Protein AF-A0A6J4PMP5-F1 (afdb_monomer_lite)

Radius of gyration: 13.08 Å; chains: 1; bounding box: 34×17×40 Å

Foldseek 3Di:
DDDDDDQFFKWKWFQAPVGIDTDDTDSYPVVNVVVQVVVVVVCVVPPPRTPGIDMDGGDDD

Organism: NCBI:txid349277

pLDDT: mean 81.56, std 15.54, range [42.38, 95.75]

Structure (mmCIF, N/CA/C/O backbone):
data_AF-A0A6J4PMP5-F1
#
_entry.id   AF-A0A6J4PMP5-F1
#
loop_
_atom_site.group_PDB
_atom_site.id
_atom_site.type_symbol
_atom_site.label_atom_id
_atom_site.label_alt_id
_atom_site.label_comp_id
_atom_site.label_asym_id
_atom_site.label_entity_id
_atom_site.label_seq_id
_atom_site.pdbx_PDB_ins_code
_atom_site.Cartn_x
_atom_site.Cartn_y
_atom_site.Cartn_z
_atom_site.occupancy
_atom_site.B_iso_or_equiv
_atom_site.auth_seq_id
_atom_site.auth_comp_id
_atom_site.auth_asym_id
_atom_site.auth_atom_id
_atom_site.pdbx_PDB_model_num
ATOM 1 N N . MET A 1 1 ? -15.471 9.849 24.417 1.00 42.53 1 MET A N 1
ATOM 2 C CA . MET A 1 1 ? -14.786 8.836 23.590 1.00 42.53 1 MET A CA 1
ATOM 3 C C . MET A 1 1 ? -15.326 8.976 22.183 1.00 42.53 1 MET A C 1
ATOM 5 O O . MET A 1 1 ? -16.408 8.485 21.899 1.00 42.53 1 MET A O 1
ATOM 9 N N . SER A 1 2 ? -14.645 9.772 21.365 1.00 42.38 2 SER A N 1
ATOM 10 C CA . SER A 1 2 ? -15.062 10.088 20.000 1.00 42.38 2 SER A CA 1
ATOM 11 C C . SER A 1 2 ? -14.475 9.044 19.059 1.00 42.38 2 SER A C 1
ATOM 13 O O . SER A 1 2 ? -13.287 9.098 18.768 1.00 42.38 2 SER A O 1
ATOM 15 N N . GLY A 1 3 ? -15.277 8.087 18.610 1.00 51.25 3 GLY A N 1
ATOM 16 C CA . GLY A 1 3 ? -14.985 7.357 17.380 1.00 51.25 3 GLY A CA 1
ATOM 17 C C . GLY A 1 3 ? -15.959 7.858 16.324 1.00 51.25 3 GLY A C 1
ATOM 18 O O . GLY A 1 3 ? -17.132 7.503 16.421 1.00 51.25 3 GLY A O 1
ATOM 19 N N . PRO A 1 4 ? -15.565 8.731 15.383 1.00 48.22 4 PRO A N 1
ATOM 20 C CA . PRO A 1 4 ? -16.489 9.153 14.355 1.00 48.22 4 PRO A CA 1
ATOM 21 C C . PRO A 1 4 ? -16.329 8.268 13.115 1.00 48.22 4 PRO A C 1
ATOM 23 O O . PRO A 1 4 ? -15.293 8.282 12.465 1.00 48.22 4 PRO A O 1
ATOM 26 N N . MET A 1 5 ? -17.415 7.560 12.802 1.00 43.75 5 MET A N 1
ATOM 27 C CA . MET A 1 5 ? -17.986 7.471 11.455 1.00 43.75 5 MET A CA 1
ATOM 28 C C . MET A 1 5 ? -17.113 6.835 10.350 1.00 43.75 5 MET A C 1
ATOM 30 O O . MET A 1 5 ? -16.396 7.528 9.637 1.00 43.75 5 MET A O 1
ATOM 34 N N . GLY A 1 6 ? -17.283 5.525 10.139 1.00 46.09 6 GLY A N 1
ATOM 35 C CA . GLY A 1 6 ? -16.911 4.837 8.897 1.00 46.09 6 GLY A CA 1
ATOM 36 C C . GLY A 1 6 ? -15.875 3.738 9.099 1.00 46.09 6 GLY A C 1
ATOM 37 O O . GLY A 1 6 ? -14.678 3.999 9.112 1.00 46.09 6 GLY A O 1
ATOM 38 N N . GLU A 1 7 ? -16.323 2.491 9.210 1.00 56.06 7 GLU A N 1
ATOM 39 C CA . GLU A 1 7 ? -15.490 1.280 9.185 1.00 56.06 7 GLU A CA 1
ATOM 40 C C . GLU A 1 7 ? -14.896 1.031 7.787 1.00 56.06 7 GLU A C 1
ATOM 42 O O . GLU A 1 7 ? -15.030 -0.044 7.208 1.00 56.06 7 GLU A O 1
ATOM 47 N N . ARG A 1 8 ? -14.259 2.035 7.191 1.00 70.62 8 ARG A N 1
ATOM 48 C CA . ARG A 1 8 ? -13.570 1.881 5.920 1.00 70.62 8 ARG A CA 1
ATOM 49 C C . ARG A 1 8 ? -12.094 1.85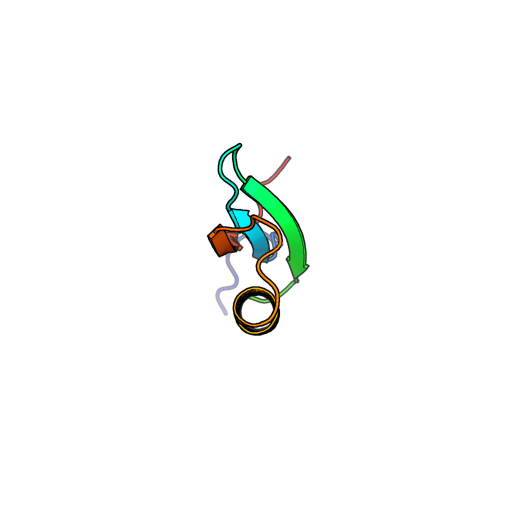7 6.232 1.00 70.62 8 ARG A C 1
ATOM 51 O O . ARG A 1 8 ? -11.495 2.878 6.549 1.00 70.62 8 ARG A O 1
ATOM 58 N N . GLY A 1 9 ? -11.552 0.642 6.254 1.00 86.56 9 GLY A N 1
ATOM 59 C CA . GLY A 1 9 ? -10.133 0.403 6.468 1.00 86.56 9 GLY A CA 1
ATOM 60 C C . GLY A 1 9 ? -9.256 1.114 5.431 1.00 86.56 9 GLY A C 1
ATOM 61 O O . GLY A 1 9 ? -9.680 1.971 4.661 1.00 86.56 9 GLY A O 1
ATOM 62 N N . PHE A 1 10 ? -7.997 0.734 5.386 1.00 93.06 10 PHE A N 1
ATOM 63 C CA . PHE A 1 10 ? -6.988 1.307 4.515 1.00 93.06 10 PHE A CA 1
ATOM 64 C C . PHE A 1 10 ? -6.696 0.340 3.384 1.00 93.06 10 PHE A C 1
ATOM 66 O O . PHE A 1 10 ? -6.592 -0.865 3.597 1.00 93.06 10 PHE A O 1
ATOM 73 N N . GLU A 1 11 ? -6.541 0.850 2.175 1.00 94.44 11 GLU A N 1
ATOM 74 C CA . GLU A 1 11 ? -6.135 0.050 1.034 1.00 94.44 11 GLU A CA 1
ATOM 75 C C . GLU A 1 11 ? -4.734 0.423 0.576 1.00 94.44 11 GLU A C 1
ATOM 77 O O . GLU A 1 11 ? -4.343 1.591 0.558 1.00 94.44 11 GLU A O 1
ATOM 82 N N . VAL A 1 12 ? -3.974 -0.606 0.222 1.00 94.31 12 VAL A N 1
ATOM 83 C CA . VAL A 1 12 ? -2.677 -0.481 -0.425 1.00 94.31 12 VAL A CA 1
ATOM 84 C C . VAL A 1 12 ? -2.914 -0.627 -1.914 1.00 94.31 12 VAL A C 1
ATOM 86 O O . VAL A 1 12 ? -3.496 -1.624 -2.353 1.00 94.31 12 VAL A O 1
ATOM 89 N N . PHE A 1 13 ? -2.446 0.333 -2.700 1.00 93.12 13 PHE A N 1
ATOM 90 C CA . PHE A 1 13 ? -2.495 0.256 -4.152 1.00 93.12 13 PHE A CA 1
ATOM 91 C C . PHE A 1 13 ? -1.106 0.373 -4.767 1.00 93.12 13 PHE A C 1
ATOM 93 O O . PHE A 1 13 ? -0.241 1.098 -4.279 1.00 93.12 13 PHE A O 1
ATOM 100 N N . ALA A 1 14 ? -0.911 -0.343 -5.867 1.00 91.44 14 ALA A N 1
ATOM 101 C CA . ALA A 1 14 ? 0.234 -0.195 -6.740 1.00 91.44 14 ALA A CA 1
ATOM 102 C C . ALA A 1 14 ? -0.079 0.864 -7.804 1.00 91.44 14 ALA A C 1
ATOM 104 O O . ALA A 1 14 ? -1.042 0.734 -8.565 1.00 91.44 14 ALA A O 1
ATOM 105 N N . ALA A 1 15 ? 0.741 1.907 -7.868 1.00 87.75 15 ALA A N 1
ATOM 106 C CA . ALA A 1 15 ? 0.767 2.846 -8.973 1.00 87.75 15 ALA A CA 1
ATOM 107 C C . ALA A 1 15 ? 1.530 2.219 -10.146 1.00 87.75 15 ALA A C 1
ATOM 109 O O . ALA A 1 15 ? 2.685 1.801 -10.024 1.00 87.75 15 ALA A O 1
ATOM 110 N N . THR A 1 16 ? 0.874 2.161 -11.296 1.00 85.31 16 THR A N 1
ATOM 111 C CA . THR A 1 16 ? 1.440 1.695 -12.564 1.00 85.31 16 THR A CA 1
ATOM 112 C C . THR A 1 16 ? 1.387 2.825 -13.585 1.00 85.31 16 THR A C 1
ATOM 114 O O . THR A 1 16 ? 0.675 3.813 -13.401 1.00 85.31 16 THR A O 1
ATOM 117 N N . LEU A 1 17 ? 2.069 2.652 -14.718 1.00 81.06 17 LEU A N 1
ATOM 118 C CA . LEU A 1 17 ? 1.936 3.562 -15.864 1.00 81.06 17 LEU A CA 1
ATOM 119 C C . LEU A 1 17 ? 0.508 3.619 -16.440 1.00 81.06 17 LEU A C 1
ATOM 121 O O . LEU A 1 17 ? 0.194 4.538 -17.190 1.00 81.06 17 LEU A O 1
ATOM 125 N N . PHE A 1 18 ? -0.355 2.662 -16.091 1.00 83.19 18 PHE A N 1
ATOM 126 C CA . PHE A 1 18 ? -1.708 2.517 -16.630 1.00 83.19 18 PHE A CA 1
ATOM 127 C C . PHE A 1 18 ? -2.806 2.805 -15.593 1.00 83.19 18 PHE A C 1
ATOM 129 O O . PHE A 1 18 ? -3.980 2.570 -15.866 1.00 83.19 18 PHE A O 1
ATOM 136 N N . GLY A 1 19 ? -2.443 3.319 -14.411 1.00 85.62 19 GLY A N 1
ATOM 137 C CA . GLY A 1 19 ? -3.379 3.647 -13.334 1.00 85.62 19 GLY A CA 1
ATOM 138 C C . GLY A 1 19 ? -3.016 3.004 -11.996 1.00 85.62 19 GLY A C 1
ATOM 139 O O . GLY A 1 19 ? -1.883 2.565 -11.788 1.00 85.62 19 GLY A O 1
ATOM 140 N N . LYS A 1 20 ? -3.986 2.958 -11.076 1.00 89.00 20 LYS A N 1
ATOM 141 C CA . LYS A 1 20 ? -3.835 2.366 -9.739 1.00 89.00 20 LYS A CA 1
ATOM 142 C C . LYS A 1 20 ? -4.510 0.998 -9.657 1.00 89.00 20 LYS A C 1
ATOM 144 O O . LYS A 1 20 ? -5.624 0.832 -10.145 1.00 89.00 20 LYS A O 1
ATOM 149 N N . ILE A 1 21 ? -3.848 0.038 -9.017 1.00 90.38 21 ILE A N 1
ATOM 150 C CA . ILE A 1 21 ? -4.388 -1.301 -8.748 1.00 90.38 21 ILE A CA 1
ATOM 151 C C . ILE A 1 21 ? -4.402 -1.507 -7.240 1.00 90.38 21 ILE A C 1
ATOM 153 O O . ILE A 1 21 ? -3.347 -1.452 -6.618 1.00 90.38 21 ILE A O 1
ATOM 157 N N . VAL A 1 22 ? -5.567 -1.767 -6.648 1.00 92.44 22 VAL A N 1
ATOM 158 C CA . VAL A 1 22 ? -5.651 -2.143 -5.230 1.00 92.44 22 VAL A CA 1
ATOM 159 C C . VAL A 1 22 ? -5.076 -3.547 -5.061 1.00 92.44 22 VAL A C 1
ATOM 161 O O . VAL A 1 22 ? -5.538 -4.490 -5.699 1.00 92.44 22 VAL A O 1
ATOM 164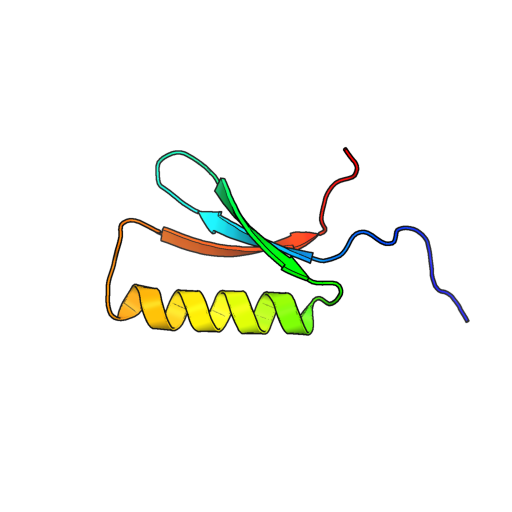 N N . VAL A 1 23 ? -4.055 -3.684 -4.217 1.00 90.75 23 VAL A N 1
ATOM 165 C CA . VAL A 1 23 ? -3.339 -4.951 -3.990 1.00 90.75 23 VAL A CA 1
ATOM 166 C C . VAL A 1 23 ? -3.647 -5.571 -2.631 1.00 90.75 23 VAL A C 1
ATOM 168 O O . VAL A 1 23 ? -3.485 -6.778 -2.465 1.00 90.75 23 VAL A O 1
ATOM 171 N N . ALA A 1 24 ? -4.093 -4.773 -1.658 1.00 91.38 24 ALA A N 1
ATOM 172 C CA . ALA A 1 24 ? -4.503 -5.254 -0.343 1.00 91.38 24 ALA A CA 1
ATOM 173 C C . ALA A 1 24 ? -5.420 -4.246 0.364 1.00 91.38 24 ALA A C 1
ATOM 175 O O . ALA A 1 24 ? -5.375 -3.051 0.079 1.00 91.38 24 ALA A O 1
ATOM 176 N N . ARG A 1 25 ? -6.216 -4.728 1.323 1.00 93.00 25 ARG A N 1
ATOM 177 C CA . ARG A 1 25 ? -7.025 -3.916 2.243 1.00 93.00 25 ARG A CA 1
ATOM 178 C C . ARG A 1 25 ? -6.763 -4.364 3.679 1.00 93.00 25 ARG A C 1
ATOM 180 O O . ARG A 1 25 ? -6.638 -5.560 3.930 1.00 93.00 25 ARG A O 1
ATOM 187 N N . TYR A 1 26 ? -6.700 -3.414 4.602 1.00 91.81 26 TYR A N 1
ATOM 188 C CA . TYR A 1 26 ? -6.378 -3.619 6.009 1.00 91.81 26 TYR A CA 1
ATOM 189 C C . TYR A 1 26 ? -7.305 -2.808 6.912 1.00 91.81 26 TYR A C 1
ATOM 191 O O . TYR A 1 26 ? -7.681 -1.697 6.559 1.00 91.81 26 TYR A O 1
ATOM 199 N N . PRO A 1 27 ? -7.657 -3.306 8.104 1.00 90.25 27 PRO A N 1
ATOM 200 C CA . PRO A 1 27 ? -8.471 -2.554 9.055 1.00 90.25 27 PRO A CA 1
ATOM 201 C C . PRO A 1 27 ? -7.745 -1.341 9.658 1.00 90.25 27 PRO A C 1
ATOM 203 O O . PRO A 1 27 ? -8.407 -0.410 10.107 1.00 90.25 27 PRO A O 1
ATOM 206 N N . THR A 1 28 ? -6.406 -1.327 9.685 1.00 91.69 28 THR A N 1
ATOM 207 C CA . THR A 1 28 ? -5.619 -0.246 10.301 1.00 91.69 28 THR A CA 1
ATOM 208 C C . THR A 1 28 ? -4.585 0.342 9.346 1.00 91.69 28 THR A C 1
ATOM 210 O O . THR A 1 28 ? -4.075 -0.342 8.456 1.00 91.69 28 THR A O 1
ATOM 213 N N . LEU A 1 29 ? -4.262 1.622 9.562 1.00 91.50 29 LEU A N 1
ATOM 214 C CA . LEU A 1 29 ? -3.261 2.343 8.779 1.00 91.50 29 LEU A CA 1
ATOM 215 C C . LEU A 1 29 ? -1.886 1.693 8.927 1.00 91.50 29 LEU A C 1
ATOM 217 O O . LEU A 1 29 ? -1.232 1.428 7.929 1.00 91.50 29 LEU A O 1
ATOM 221 N N . GLU A 1 30 ? -1.503 1.354 10.159 1.00 94.12 30 GLU A N 1
ATOM 222 C CA . GLU A 1 30 ? -0.212 0.731 10.471 1.00 94.12 30 GLU A CA 1
ATOM 223 C C . GLU A 1 30 ? 0.017 -0.561 9.668 1.00 94.12 30 GLU A C 1
ATOM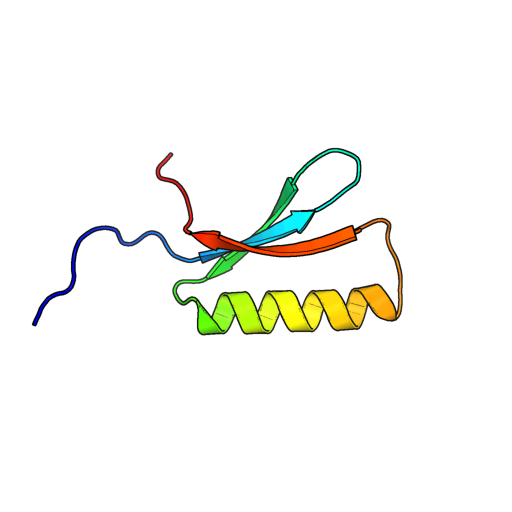 225 O O . GLU A 1 30 ? 1.094 -0.769 9.112 1.00 94.12 30 GLU A O 1
ATOM 230 N N . GLN A 1 31 ? -1.010 -1.411 9.542 1.00 94.44 31 GLN A N 1
ATOM 231 C CA . GLN A 1 31 ? -0.916 -2.640 8.750 1.00 94.44 31 GLN A CA 1
ATOM 232 C C . GLN A 1 31 ? -0.760 -2.348 7.252 1.00 94.44 31 GLN A C 1
ATOM 234 O O . GLN A 1 31 ? 0.035 -3.004 6.574 1.00 94.44 31 GLN A O 1
ATOM 239 N N . ALA A 1 32 ? -1.490 -1.356 6.737 1.00 94.75 32 ALA A N 1
ATOM 240 C CA . ALA A 1 32 ? -1.388 -0.945 5.342 1.00 94.75 32 ALA A CA 1
ATOM 241 C C . ALA A 1 32 ? -0.026 -0.313 5.021 1.00 94.75 32 ALA A C 1
ATOM 243 O O . ALA A 1 32 ? 0.575 -0.651 4.002 1.00 94.75 32 ALA A O 1
ATOM 244 N N . GLU A 1 33 ? 0.494 0.550 5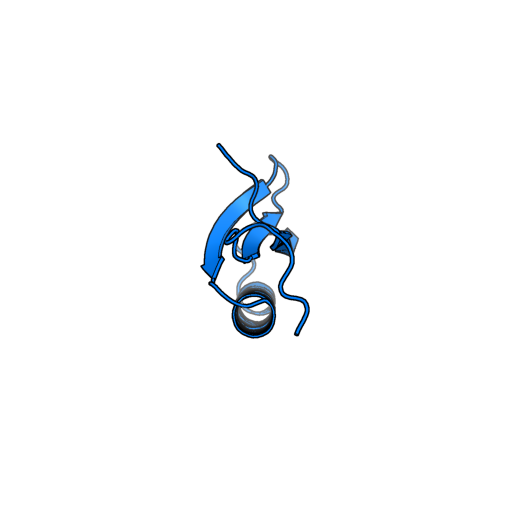.894 1.00 95.25 33 GLU A N 1
ATOM 245 C CA . GLU A 1 33 ? 1.809 1.183 5.745 1.00 95.25 33 GLU A CA 1
ATOM 246 C C . GLU A 1 33 ? 2.934 0.156 5.804 1.00 95.25 33 GLU A C 1
ATOM 248 O O . GLU A 1 33 ? 3.824 0.166 4.950 1.00 95.25 33 GLU A O 1
ATOM 253 N N . TRP A 1 34 ? 2.864 -0.776 6.759 1.00 95.75 34 TRP A N 1
ATOM 254 C CA . TRP A 1 34 ? 3.823 -1.871 6.848 1.00 95.75 34 TRP A CA 1
ATOM 255 C C . TRP A 1 34 ? 3.852 -2.676 5.547 1.00 95.75 34 TRP A C 1
ATOM 257 O O . TRP A 1 34 ? 4.925 -2.937 5.001 1.00 95.75 34 TRP A O 1
ATOM 267 N N . ARG A 1 35 ? 2.677 -3.000 4.992 1.00 94.75 35 ARG A N 1
ATOM 268 C CA . ARG A 1 35 ? 2.602 -3.744 3.734 1.00 94.75 35 ARG A CA 1
ATOM 269 C C . ARG A 1 35 ? 3.098 -2.940 2.534 1.00 94.75 35 ARG A C 1
ATOM 271 O O . ARG A 1 35 ? 3.801 -3.496 1.696 1.00 94.75 35 ARG A O 1
ATOM 278 N N . ALA A 1 36 ? 2.736 -1.663 2.423 1.00 93.62 36 ALA A N 1
ATOM 279 C 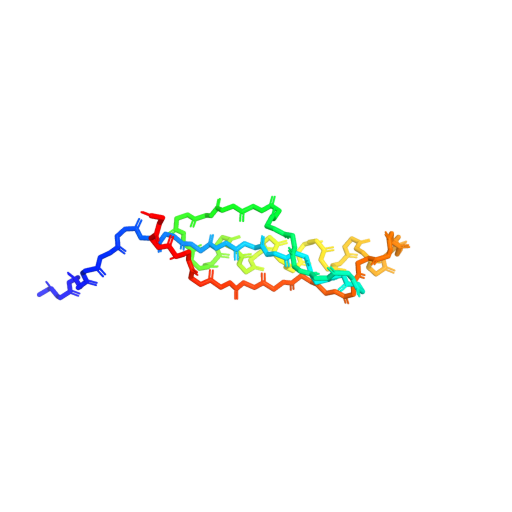CA . ALA A 1 36 ? 3.187 -0.807 1.326 1.00 93.62 36 ALA A CA 1
ATOM 280 C C . ALA A 1 36 ? 4.718 -0.682 1.308 1.00 93.62 36 ALA A C 1
ATOM 282 O O . ALA A 1 36 ? 5.336 -0.721 0.241 1.00 93.62 36 ALA A O 1
ATOM 283 N N . ARG A 1 37 ? 5.333 -0.601 2.493 1.00 93.19 37 ARG A N 1
ATOM 284 C CA . ARG A 1 37 ? 6.785 -0.602 2.652 1.00 93.19 37 ARG A CA 1
ATOM 285 C C . ARG A 1 37 ? 7.407 -1.929 2.217 1.00 93.19 37 ARG A C 1
ATOM 287 O O . ARG A 1 37 ? 8.300 -1.913 1.380 1.00 93.19 37 ARG A O 1
ATOM 294 N N . ASP A 1 38 ? 6.909 -3.050 2.731 1.00 92.94 38 ASP A N 1
ATOM 295 C CA . ASP A 1 38 ? 7.393 -4.395 2.387 1.00 92.94 38 ASP A CA 1
ATOM 296 C C . ASP A 1 38 ? 7.355 -4.648 0.866 1.00 92.94 38 ASP A C 1
ATOM 298 O O . ASP A 1 38 ? 8.345 -5.067 0.265 1.00 92.94 38 ASP A O 1
ATOM 302 N N . LEU A 1 39 ? 6.251 -4.271 0.210 1.00 89.75 39 LEU A N 1
ATOM 303 C CA . LEU A 1 39 ? 6.101 -4.361 -1.247 1.00 89.75 39 LEU A CA 1
ATOM 304 C C . LEU A 1 39 ? 7.049 -3.425 -2.013 1.00 89.75 39 LEU A C 1
ATOM 306 O O . LEU A 1 39 ? 7.514 -3.773 -3.100 1.00 89.75 39 LEU A O 1
ATOM 310 N N . SER A 1 40 ? 7.347 -2.247 -1.463 1.00 88.31 40 SER A N 1
ATOM 311 C CA . SER A 1 40 ? 8.311 -1.317 -2.062 1.00 88.31 40 SER A CA 1
ATOM 312 C C . SER A 1 40 ? 9.739 -1.864 -1.980 1.00 88.31 40 SER A C 1
ATOM 314 O O . SER A 1 40 ? 10.443 -1.863 -2.987 1.00 88.31 40 SER A O 1
ATOM 316 N N . GLU A 1 41 ? 10.137 -2.416 -0.829 1.00 89.75 41 GLU A N 1
ATOM 317 C CA . GLU A 1 41 ? 11.446 -3.062 -0.646 1.00 89.75 41 GLU A CA 1
ATOM 318 C C . GLU A 1 41 ? 11.612 -4.285 -1.571 1.00 89.75 41 GLU A C 1
ATOM 320 O O . GLU A 1 41 ? 12.696 -4.528 -2.109 1.00 89.75 41 GLU A O 1
ATOM 325 N N . GLU A 1 42 ? 10.540 -5.050 -1.805 1.00 86.00 42 GLU A N 1
ATOM 326 C CA . GLU A 1 42 ? 10.541 -6.150 -2.777 1.00 86.00 42 GLU A CA 1
ATOM 327 C C . GLU A 1 42 ? 10.691 -5.644 -4.223 1.00 86.00 42 GLU A C 1
ATOM 329 O O . GLU A 1 42 ? 11.477 -6.197 -4.999 1.00 86.00 42 GLU A O 1
ATOM 334 N N . ALA A 1 43 ? 9.985 -4.572 -4.592 1.00 82.50 43 ALA A N 1
ATOM 335 C CA . ALA A 1 43 ? 10.026 -4.020 -5.944 1.00 82.50 43 ALA A CA 1
ATOM 336 C C . ALA A 1 43 ? 11.368 -3.370 -6.301 1.00 82.50 43 ALA A C 1
ATOM 338 O O . ALA A 1 43 ? 11.793 -3.475 -7.453 1.00 82.50 43 ALA A O 1
ATOM 339 N N . GLU A 1 44 ? 12.072 -2.774 -5.336 1.00 81.00 44 GLU A N 1
ATOM 340 C CA . GLU A 1 44 ? 13.451 -2.306 -5.533 1.00 81.00 44 GLU A CA 1
ATOM 341 C C . GLU A 1 44 ? 14.394 -3.451 -5.930 1.00 81.00 44 GLU A C 1
ATOM 343 O O . GLU A 1 44 ? 15.320 -3.262 -6.721 1.00 81.00 44 GLU A O 1
ATOM 348 N N . ARG A 1 45 ? 14.144 -4.661 -5.417 1.00 82.25 45 ARG A N 1
ATOM 349 C CA . ARG A 1 45 ? 14.955 -5.852 -5.708 1.00 82.25 45 ARG A CA 1
ATOM 350 C C . ARG A 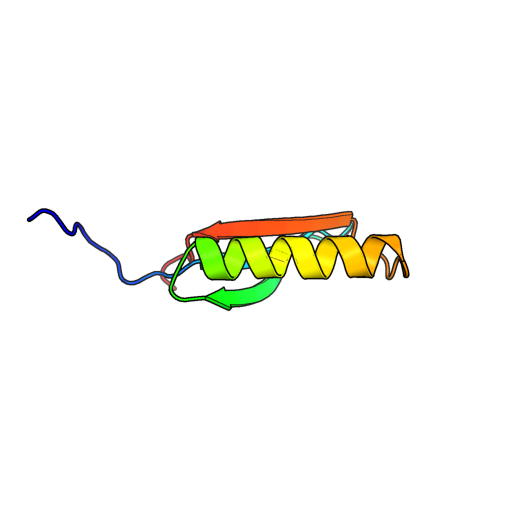1 45 ? 14.554 -6.542 -7.010 1.00 82.25 45 ARG A C 1
ATOM 352 O O . ARG A 1 45 ? 15.377 -7.242 -7.598 1.00 82.25 45 ARG A O 1
ATOM 359 N N . ASN A 1 46 ? 13.307 -6.385 -7.454 1.00 73.69 46 ASN A N 1
ATOM 360 C CA . ASN A 1 46 ? 12.798 -7.007 -8.675 1.00 73.69 46 ASN A CA 1
ATOM 361 C C . ASN A 1 46 ? 11.719 -6.130 -9.346 1.00 73.69 46 ASN A C 1
ATOM 363 O O . ASN A 1 46 ? 10.520 -6.330 -9.115 1.00 73.69 46 ASN A O 1
ATOM 367 N N . PRO A 1 47 ? 12.118 -5.153 -10.180 1.00 67.12 47 PRO A N 1
ATOM 368 C CA . PRO A 1 47 ? 11.189 -4.181 -10.743 1.00 67.12 47 PRO A CA 1
ATOM 369 C C . PRO A 1 47 ? 10.276 -4.833 -11.792 1.00 67.12 47 PRO A C 1
ATOM 371 O O . PRO A 1 47 ? 10.645 -5.024 -12.949 1.00 67.12 47 PRO A O 1
ATOM 374 N N . ARG A 1 48 ? 9.039 -5.153 -11.393 1.00 66.88 48 ARG A N 1
ATOM 375 C CA . ARG A 1 48 ? 7.992 -5.749 -12.251 1.00 66.88 48 ARG A CA 1
ATOM 376 C C . ARG A 1 48 ? 7.080 -4.724 -12.948 1.00 66.88 48 ARG A C 1
ATOM 378 O O . ARG A 1 48 ? 5.960 -5.054 -13.321 1.00 66.88 48 ARG A O 1
ATOM 385 N N . GLY A 1 49 ? 7.541 -3.485 -13.131 1.00 66.62 49 GLY A N 1
ATOM 386 C CA . GLY A 1 49 ? 6.768 -2.417 -13.789 1.00 66.62 49 GLY A CA 1
ATOM 387 C C . GLY A 1 49 ? 5.806 -1.641 -12.876 1.00 66.62 49 GLY A C 1
ATOM 388 O O . GLY A 1 49 ? 5.033 -0.817 -13.366 1.00 66.62 49 GLY A O 1
ATOM 389 N N . TYR A 1 50 ? 5.866 -1.866 -11.561 1.00 65.88 50 TYR A N 1
ATOM 390 C CA . TYR A 1 50 ? 5.200 -1.031 -10.558 1.00 65.88 50 TYR A CA 1
ATOM 391 C C . TYR A 1 50 ? 6.090 0.164 -10.213 1.00 65.88 50 TYR A C 1
ATOM 393 O O . TYR A 1 50 ? 7.283 -0.008 -9.973 1.00 65.88 50 TYR A O 1
ATOM 401 N N . LEU A 1 51 ? 5.514 1.366 -10.214 1.00 71.94 51 LEU A N 1
ATOM 402 C CA . LEU A 1 51 ? 6.240 2.606 -9.936 1.00 71.94 51 LEU A CA 1
ATOM 403 C C . LEU A 1 51 ? 6.322 2.883 -8.434 1.00 71.94 51 LEU A C 1
ATOM 405 O O . LEU A 1 51 ? 7.337 3.388 -7.964 1.00 71.94 51 LEU A O 1
ATOM 409 N N . GLN A 1 52 ? 5.251 2.580 -7.691 1.00 85.88 52 GLN A N 1
ATOM 410 C CA . GLN A 1 52 ? 5.162 2.854 -6.256 1.00 85.88 52 GLN A CA 1
ATOM 411 C C . GLN A 1 52 ? 4.013 2.077 -5.603 1.00 85.88 52 GLN A C 1
ATOM 413 O O . GLN A 1 52 ? 2.989 1.854 -6.248 1.00 85.88 52 GLN A O 1
ATOM 418 N N . TYR A 1 53 ? 4.144 1.727 -4.323 1.00 90.50 53 TYR A N 1
ATOM 419 C CA . TYR A 1 53 ? 3.029 1.264 -3.491 1.00 90.50 53 TYR A CA 1
ATOM 420 C C . TYR A 1 53 ? 2.648 2.353 -2.490 1.00 90.50 53 TYR A C 1
ATOM 422 O O . TYR A 1 53 ? 3.518 2.921 -1.832 1.00 90.50 53 TYR A O 1
ATOM 430 N N . LEU A 1 54 ? 1.356 2.658 -2.386 1.00 92.25 54 LEU A N 1
ATOM 431 C CA . LEU A 1 54 ? 0.824 3.749 -1.569 1.00 92.25 54 LEU A CA 1
ATOM 432 C C . LEU A 1 54 ? -0.398 3.290 -0.774 1.00 92.25 54 LEU A C 1
ATOM 434 O O . LEU A 1 54 ? -1.051 2.313 -1.138 1.00 92.25 54 LEU A O 1
ATOM 438 N N . VAL A 1 55 ? -0.708 4.021 0.297 1.00 93.94 55 VAL A N 1
ATOM 439 C CA . VAL A 1 55 ? -1.860 3.767 1.168 1.00 93.94 55 VAL A CA 1
ATOM 440 C C . VAL A 1 55 ? -2.894 4.875 1.005 1.00 93.94 55 VAL A C 1
ATOM 442 O O . VAL A 1 55 ? -2.539 6.054 0.994 1.00 93.94 55 VAL A O 1
ATOM 445 N N . GLN A 1 56 ? -4.172 4.509 0.921 1.00 91.62 56 GLN A N 1
ATOM 446 C CA . GLN A 1 56 ? -5.290 5.452 0.997 1.00 91.62 56 GLN A CA 1
ATOM 447 C C . GLN A 1 56 ? -6.441 4.894 1.853 1.00 91.62 56 GLN A C 1
ATOM 449 O O . GLN A 1 56 ? -6.548 3.675 2.006 1.00 91.62 56 GLN A O 1
ATOM 454 N N . PRO A 1 57 ? -7.313 5.747 2.422 1.00 91.31 57 PRO A N 1
ATOM 455 C CA . PRO A 1 57 ? -8.582 5.295 2.990 1.00 91.31 57 PRO A CA 1
ATOM 456 C C . PRO A 1 57 ? -9.431 4.590 1.922 1.00 91.31 57 PRO A C 1
ATOM 458 O O . PRO A 1 57 ? -9.465 5.039 0.776 1.00 91.31 57 PRO A O 1
ATOM 461 N N . ALA A 1 58 ? -10.122 3.510 2.283 1.00 87.06 58 ALA A N 1
ATOM 462 C CA . ALA A 1 58 ? -11.041 2.834 1.372 1.00 87.06 58 ALA A CA 1
ATOM 463 C C . ALA A 1 58 ? -12.309 3.683 1.130 1.00 87.06 58 ALA A C 1
ATOM 465 O O . ALA A 1 58 ? -12.860 4.297 2.049 1.00 87.06 58 ALA A O 1
ATOM 466 N N . GLU A 1 59 ? -12.791 3.730 -0.113 1.00 76.69 59 GLU A N 1
ATOM 467 C CA . GLU A 1 59 ? -14.038 4.422 -0.477 1.00 76.69 59 GLU A CA 1
ATOM 468 C C . GLU A 1 59 ? -15.272 3.518 -0.225 1.00 76.69 59 GLU A C 1
ATOM 470 O O . GLU A 1 59 ? -15.144 2.297 -0.168 1.00 76.69 59 GLU A O 1
ATOM 475 N N . GLU A 1 60 ? -16.449 4.116 0.019 1.00 60.81 60 GLU A N 1
ATOM 476 C CA . GLU A 1 60 ? -17.744 3.408 0.114 1.00 60.81 60 GLU A CA 1
ATOM 477 C C . GLU A 1 60 ? -18.169 3.115 -1.323 1.00 60.81 60 GLU A C 1
ATOM 479 O O . GLU A 1 60 ? -18.249 4.053 -2.117 1.00 60.81 60 GLU A O 1
ATOM 484 N N . GLU A 1 61 ? -18.377 1.842 -1.659 1.00 55.56 61 GLU A N 1
ATOM 485 C CA . GLU A 1 61 ? -19.046 1.458 -2.911 1.00 55.56 61 GLU A CA 1
ATOM 486 C C . GLU A 1 61 ? -20.551 1.738 -2.838 1.00 55.56 61 GLU A C 1
ATOM 488 O O . GLU A 1 61 ? -21.150 1.482 -1.765 1.00 55.56 61 GLU A O 1
#

Secondary structure (DSSP, 8-state):
----S----EEEEEEETTEEEEEEEESSHHHHHHHHHHHHHHHHHS--SEEEEEEEEPPP-

Sequence (61 aa):
MSGPMGERGFEVFAATLFGKIVVARYPTLEQAEWRARDLSEEAERNPRGYLQYLVQPAEEE